Protein AF-A0A6J5FLL7-F1 (afdb_monomer)

Sequence (148 aa):
MLPEESRKIFVQTVSAYAISVEDVHALDDENIRSMFTDAEFDALIARVRADLLPRLGSVREKEQDGYRADEPADEHMEHMFERFKTLKDKFGDDAEAVRIIDREIDLAKDWINDNDRVRPDRASRSLGIAGTIDKPHGTRSIFDDVDV

Solvent-accessible surface area (backbone atoms only — not comparable to full-atom values): 9148 Å² total; per-residue (Å²): 133,72,57,69,70,60,35,51,53,49,52,54,51,53,47,52,33,37,52,69,65,78,38,48,61,60,78,73,36,66,74,58,48,69,68,43,53,71,71,58,45,53,51,44,53,53,43,35,58,69,62,27,59,81,41,47,61,61,53,51,50,56,53,60,72,67,64,56,95,90,55,60,41,61,72,74,43,44,71,57,52,55,46,50,48,50,50,37,68,72,34,62,91,36,67,66,57,38,51,53,52,50,52,49,51,50,56,48,52,54,50,26,67,75,59,53,67,84,69,73,78,74,69,78,77,74,77,70,77,72,74,82,76,77,85,80,89,74,99,71,82,92,84,84,83,80,89,130

Organism: NCBI:txid1200993

Structure (mmCIF, N/CA/C/O backbone):
data_AF-A0A6J5FLL7-F1
#
_entry.id   AF-A0A6J5FLL7-F1
#
loop_
_atom_site.group_PDB
_atom_site.id
_atom_site.type_symbol
_atom_site.label_atom_id
_atom_site.labe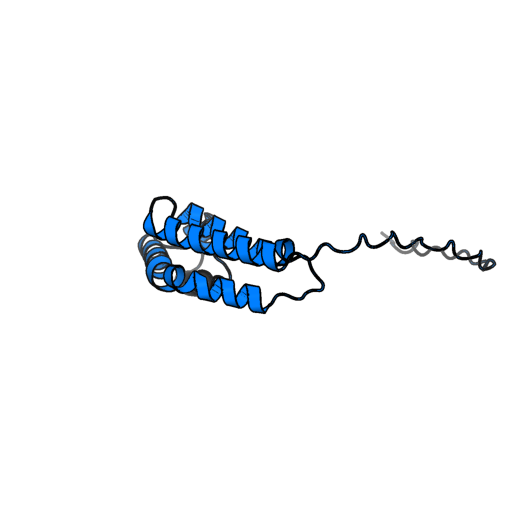l_alt_id
_atom_site.label_comp_id
_atom_site.label_asym_id
_atom_site.label_entity_id
_atom_site.label_seq_id
_atom_site.pdbx_PDB_ins_code
_atom_site.Cartn_x
_atom_site.Cartn_y
_atom_site.Cartn_z
_atom_site.occupancy
_atom_site.B_iso_or_equiv
_atom_site.auth_seq_id
_atom_site.auth_comp_id
_atom_site.auth_asym_id
_atom_site.auth_atom_id
_atom_site.pdbx_PDB_model_num
ATOM 1 N N . MET A 1 1 ? -1.038 7.620 26.371 1.00 65.69 1 MET A N 1
ATOM 2 C CA . MET A 1 1 ? -2.311 7.433 25.642 1.00 65.69 1 MET A CA 1
ATOM 3 C C . MET A 1 1 ? -2.845 8.806 25.283 1.00 65.69 1 MET A C 1
ATOM 5 O O . MET A 1 1 ? -2.909 9.655 26.166 1.00 65.69 1 MET A O 1
ATOM 9 N N . LEU A 1 2 ? -3.122 9.051 24.001 1.00 76.38 2 LEU A N 1
ATOM 10 C CA . LEU A 1 2 ? -3.653 10.334 23.530 1.00 76.38 2 LEU A CA 1
ATOM 11 C C . LEU A 1 2 ? -5.091 10.549 24.041 1.00 76.38 2 LEU A C 1
ATOM 13 O O . LEU A 1 2 ? -5.822 9.566 24.189 1.00 76.38 2 LEU A O 1
ATOM 17 N N . PRO A 1 3 ? -5.525 11.802 24.276 1.00 91.12 3 PRO A N 1
ATOM 18 C CA . PRO A 1 3 ? -6.938 12.119 24.482 1.00 91.12 3 PRO A CA 1
ATOM 19 C C . PRO A 1 3 ? -7.797 11.618 23.314 1.00 91.12 3 PRO A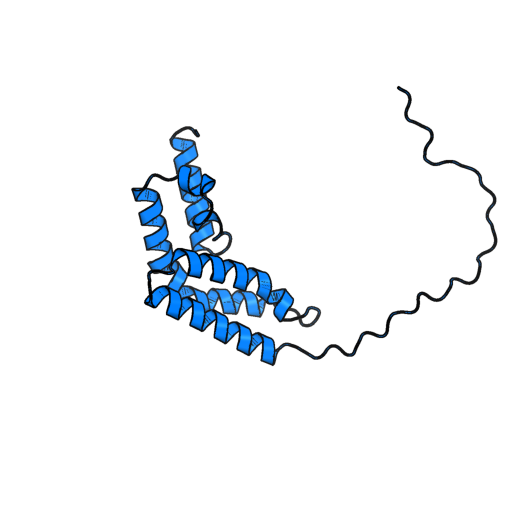 C 1
ATOM 21 O O . PRO A 1 3 ? -7.330 11.585 22.176 1.00 91.12 3 PRO A O 1
ATOM 24 N N . GLU A 1 4 ? -9.053 11.248 23.572 1.00 88.00 4 GLU A N 1
ATOM 25 C CA . GLU A 1 4 ? -9.889 10.558 22.576 1.00 88.00 4 GLU A CA 1
ATOM 26 C C . GLU A 1 4 ? -10.087 11.363 21.282 1.00 88.00 4 GLU A C 1
ATOM 28 O O . GLU A 1 4 ? -10.012 10.798 20.191 1.00 88.00 4 GLU A O 1
ATOM 33 N N . GLU A 1 5 ? -10.276 12.680 21.381 1.00 90.12 5 GLU A N 1
ATOM 34 C CA . GLU A 1 5 ? -10.385 13.551 20.204 1.00 90.12 5 GLU A CA 1
ATOM 35 C C . GLU A 1 5 ? -9.087 13.565 19.388 1.00 90.12 5 GLU A C 1
ATOM 37 O O . GLU A 1 5 ? -9.111 13.385 18.171 1.00 90.12 5 GLU A O 1
ATOM 42 N N . SER A 1 6 ? -7.938 13.688 20.057 1.00 88.69 6 SER A N 1
ATOM 43 C CA . SER A 1 6 ? -6.624 13.660 19.408 1.00 88.69 6 SER A CA 1
ATOM 44 C C . SER A 1 6 ? -6.330 12.300 18.767 1.00 88.69 6 SER A C 1
ATOM 46 O O . SER A 1 6 ? -5.797 12.244 17.661 1.00 88.69 6 SER A O 1
ATOM 48 N N . ARG A 1 7 ? -6.722 11.199 19.422 1.00 92.50 7 ARG A N 1
ATOM 49 C CA . ARG A 1 7 ? -6.589 9.833 18.895 1.00 92.50 7 ARG A CA 1
ATOM 50 C C . ARG A 1 7 ? -7.419 9.640 17.623 1.00 92.50 7 ARG A C 1
ATOM 52 O O . ARG A 1 7 ? -6.914 9.076 16.658 1.00 92.50 7 ARG A O 1
ATOM 59 N N . LYS A 1 8 ? -8.662 10.139 17.590 1.00 89.88 8 LYS A N 1
ATOM 60 C CA . LYS A 1 8 ? -9.534 10.061 16.402 1.00 89.88 8 LYS A CA 1
ATOM 61 C C . LYS A 1 8 ? -8.951 10.821 15.212 1.00 89.88 8 LYS A C 1
ATOM 63 O O . LYS A 1 8 ? -8.930 10.287 14.106 1.00 89.88 8 LYS A O 1
ATOM 68 N N . ILE A 1 9 ? -8.432 12.029 15.443 1.00 89.81 9 ILE A N 1
ATOM 69 C CA . ILE A 1 9 ? -7.771 12.829 14.400 1.00 89.81 9 ILE A CA 1
ATOM 70 C C . ILE A 1 9 ? -6.531 12.100 13.866 1.00 89.81 9 ILE A C 1
ATOM 72 O O . ILE A 1 9 ? -6.336 12.027 12.653 1.00 89.81 9 ILE A O 1
ATOM 76 N N . PHE A 1 10 ? -5.721 11.518 14.754 1.00 89.31 10 PHE A N 1
ATOM 77 C CA . PHE A 1 10 ? -4.564 10.711 14.369 1.00 89.31 10 PHE A CA 1
ATOM 78 C C . PHE A 1 10 ? -4.970 9.519 13.490 1.00 89.31 10 PHE A C 1
ATOM 80 O O . PHE A 1 10 ? -4.479 9.393 12.372 1.00 89.31 10 PHE A O 1
ATOM 87 N N . VAL A 1 11 ? -5.928 8.704 13.945 1.00 88.75 11 VAL A N 1
ATOM 88 C CA . VAL A 1 11 ? -6.449 7.540 13.207 1.00 88.75 11 VAL A CA 1
ATOM 89 C C . VAL A 1 11 ? -6.965 7.936 11.824 1.00 88.75 11 VAL A C 1
ATOM 91 O O . VAL A 1 11 ? -6.652 7.272 10.836 1.00 88.75 11 VAL A O 1
ATOM 94 N N . GLN A 1 12 ? -7.716 9.035 11.726 1.00 89.75 12 GLN A N 1
ATOM 95 C CA . GLN A 1 12 ? -8.230 9.538 10.452 1.00 89.75 12 GLN A CA 1
ATOM 96 C C . GLN A 1 12 ? -7.103 9.950 9.500 1.00 89.75 12 GLN A C 1
ATOM 98 O O . GLN A 1 12 ? -7.154 9.642 8.310 1.00 89.75 12 GLN A O 1
ATOM 103 N N . THR A 1 13 ? -6.091 10.631 10.031 1.00 87.62 13 THR A N 1
ATOM 104 C CA . THR A 1 13 ? -4.949 11.131 9.263 1.00 87.62 13 THR A CA 1
ATOM 105 C C . THR A 1 13 ? -4.117 9.971 8.722 1.00 87.62 13 THR A C 1
ATOM 107 O O . THR A 1 13 ? -3.902 9.877 7.519 1.00 87.62 13 THR A O 1
ATOM 110 N N . VAL A 1 14 ? -3.737 9.035 9.593 1.00 87.25 14 VAL A N 1
ATOM 111 C CA . VAL A 1 14 ? -2.985 7.828 9.222 1.00 87.25 14 VAL A CA 1
ATOM 112 C C . VAL A 1 14 ? -3.752 6.985 8.204 1.00 87.25 14 VAL A C 1
ATOM 114 O O . VAL A 1 14 ? -3.183 6.541 7.211 1.00 87.25 14 VAL A O 1
ATOM 117 N N . SER A 1 15 ? -5.064 6.822 8.395 1.00 85.12 15 SER A N 1
ATO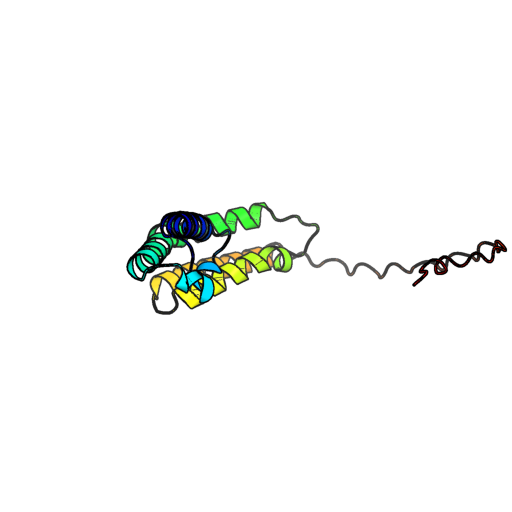M 118 C CA . SER A 1 15 ? -5.906 6.096 7.439 1.00 85.12 15 SER A CA 1
ATOM 119 C C . SER A 1 15 ? -5.885 6.733 6.049 1.00 85.12 15 SER A C 1
ATOM 121 O O . SER A 1 15 ? -5.850 6.021 5.049 1.00 85.12 15 SER A O 1
ATOM 123 N N . ALA A 1 16 ? -5.899 8.068 5.968 1.00 86.50 16 ALA A N 1
ATOM 124 C CA . ALA A 1 16 ? -5.845 8.776 4.693 1.00 86.50 16 ALA A CA 1
ATOM 125 C C . ALA A 1 16 ? -4.505 8.556 3.969 1.00 86.50 16 ALA A C 1
ATOM 127 O O . ALA A 1 16 ? -4.516 8.285 2.769 1.00 86.50 16 ALA A O 1
ATOM 128 N N . TYR A 1 17 ? -3.384 8.601 4.698 1.00 84.25 17 TYR A N 1
ATOM 129 C CA . TYR A 1 17 ? -2.048 8.356 4.139 1.00 84.25 17 TYR A CA 1
ATOM 130 C C . TYR A 1 17 ? -1.832 6.902 3.696 1.00 84.25 17 TYR A C 1
ATOM 132 O O . TYR A 1 17 ? -1.218 6.652 2.657 1.00 84.25 17 TYR A O 1
ATOM 140 N N . ALA A 1 18 ? -2.390 5.938 4.429 1.00 83.25 18 ALA A N 1
ATOM 141 C CA . ALA A 1 18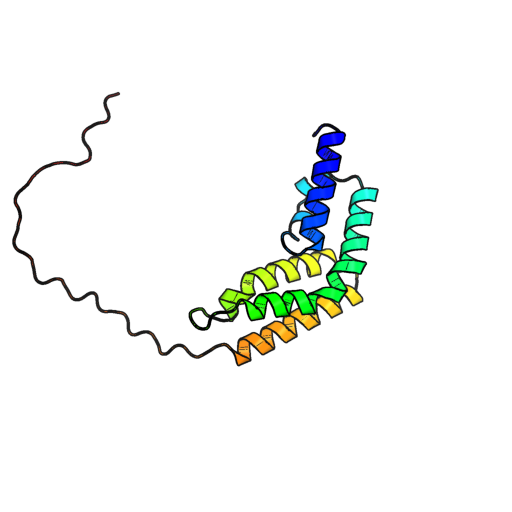 ? -2.347 4.534 4.029 1.00 83.25 18 ALA A CA 1
ATOM 142 C C . ALA A 1 18 ? -3.142 4.286 2.735 1.00 83.25 18 ALA A C 1
ATOM 144 O O . ALA A 1 18 ? -2.696 3.542 1.864 1.00 83.25 18 ALA A O 1
ATOM 145 N N . ILE A 1 19 ? -4.297 4.943 2.566 1.00 82.62 19 ILE A N 1
ATOM 146 C CA . ILE A 1 19 ? -5.129 4.820 1.355 1.00 82.62 19 ILE A CA 1
ATOM 147 C C . ILE A 1 19 ? -4.487 5.526 0.146 1.00 82.62 19 ILE A C 1
ATOM 149 O O . ILE A 1 19 ? -4.691 5.092 -0.989 1.00 82.62 19 ILE A O 1
ATOM 153 N N . SER A 1 20 ? -3.710 6.595 0.353 1.00 76.88 20 SER A N 1
ATOM 154 C CA . SER A 1 20 ? -2.998 7.297 -0.727 1.00 76.88 20 SER A CA 1
ATOM 155 C C . SER A 1 20 ? -1.690 6.623 -1.164 1.00 76.88 20 SER A C 1
ATOM 157 O O . SER A 1 20 ? -1.102 7.063 -2.152 1.00 76.88 20 SER A O 1
ATOM 159 N N . VAL A 1 21 ? -1.260 5.543 -0.494 1.00 72.94 21 VAL A N 1
ATOM 160 C CA . VAL A 1 21 ? 0.046 4.862 -0.688 1.00 72.94 21 VAL A CA 1
ATOM 161 C C . VAL A 1 21 ? 1.249 5.714 -0.304 1.00 72.94 21 VAL A C 1
ATOM 163 O O . VAL A 1 21 ? 2.386 5.382 -0.635 1.00 72.94 21 VAL A O 1
ATOM 166 N N . GLU A 1 22 ? 1.028 6.830 0.379 1.00 71.88 22 GLU A N 1
ATOM 167 C CA . GLU A 1 22 ? 2.129 7.668 0.847 1.00 71.88 22 GLU A CA 1
ATOM 168 C C . GLU A 1 22 ? 2.795 7.041 2.070 1.00 71.88 22 GLU A C 1
ATOM 170 O O . GLU A 1 22 ? 4.018 7.049 2.159 1.00 71.88 22 GLU A O 1
ATOM 175 N N . ASP A 1 23 ? 2.010 6.421 2.956 1.00 75.31 23 ASP A N 1
ATOM 176 C CA . ASP A 1 23 ? 2.534 5.753 4.146 1.00 75.31 23 ASP A CA 1
ATOM 177 C C . ASP A 1 23 ? 1.770 4.456 4.445 1.00 75.31 23 ASP A C 1
ATOM 179 O O . ASP A 1 23 ? 0.796 4.418 5.200 1.00 75.31 23 ASP A O 1
ATOM 183 N N . VAL A 1 24 ? 2.214 3.368 3.815 1.00 81.19 24 VAL A N 1
ATOM 184 C CA . VAL A 1 24 ? 1.703 2.016 4.094 1.00 81.19 24 VAL A CA 1
ATOM 185 C C . VAL A 1 24 ? 2.390 1.366 5.298 1.00 81.19 24 VAL A C 1
ATOM 187 O O . VAL A 1 24 ? 1.901 0.343 5.774 1.00 81.19 24 VAL A O 1
ATOM 190 N N . HIS A 1 25 ? 3.468 1.953 5.834 1.00 75.94 25 HIS A N 1
ATOM 191 C CA . HIS A 1 25 ? 4.155 1.423 7.019 1.00 75.94 25 HIS A CA 1
ATOM 192 C C . HIS A 1 25 ? 3.270 1.484 8.263 1.00 75.94 25 HIS A C 1
ATOM 194 O O . HIS A 1 25 ? 3.348 0.616 9.131 1.00 75.94 25 HIS A O 1
ATOM 200 N N . ALA A 1 26 ? 2.326 2.424 8.295 1.00 76.25 26 ALA A N 1
ATOM 201 C CA . ALA A 1 26 ? 1.264 2.471 9.291 1.00 76.25 26 ALA A CA 1
ATOM 202 C C . ALA A 1 26 ? 0.432 1.178 9.424 1.00 76.25 26 ALA A C 1
ATOM 204 O O . ALA A 1 26 ? -0.222 0.974 10.448 1.00 76.25 26 ALA A O 1
ATOM 205 N N . LEU A 1 27 ? 0.419 0.313 8.403 1.00 80.88 27 LEU A N 1
ATOM 206 C CA . LEU A 1 27 ? -0.319 -0.952 8.430 1.00 80.88 27 LEU A CA 1
ATOM 207 C C . LEU A 1 27 ? 0.426 -2.069 9.177 1.00 80.88 27 LEU A C 1
ATOM 209 O O . LEU A 1 27 ? -0.220 -3.044 9.580 1.00 80.88 27 LEU A O 1
ATOM 213 N N . ASP A 1 28 ? 1.739 -1.926 9.361 1.00 82.56 28 ASP A N 1
ATOM 214 C CA . ASP A 1 28 ? 2.623 -2.937 9.955 1.00 82.56 28 ASP A CA 1
ATOM 215 C C . ASP A 1 28 ? 3.283 -2.477 11.271 1.00 82.56 28 ASP A C 1
ATOM 217 O O . ASP A 1 28 ? 3.756 -3.290 12.058 1.00 82.56 28 ASP A O 1
ATOM 221 N N . ASP A 1 29 ? 3.255 -1.177 11.579 1.00 85.88 29 ASP A N 1
ATOM 222 C CA . ASP A 1 29 ? 3.797 -0.646 12.833 1.00 85.88 29 ASP A CA 1
ATOM 223 C C . ASP A 1 29 ? 2.871 -0.929 14.039 1.00 85.88 29 ASP A C 1
ATOM 225 O O . ASP A 1 29 ? 1.730 -0.454 14.119 1.00 85.88 29 ASP A O 1
ATOM 229 N N . GLU A 1 30 ? 3.379 -1.681 15.023 1.00 85.50 30 GLU A N 1
ATOM 230 C CA . GLU A 1 30 ? 2.648 -2.045 16.246 1.00 85.50 30 GLU A CA 1
ATOM 231 C C . GLU A 1 30 ? 2.266 -0.830 17.111 1.00 85.50 30 GLU A C 1
ATOM 233 O O . GLU A 1 30 ? 1.187 -0.805 17.715 1.00 85.50 30 GLU A O 1
ATOM 238 N N . ASN A 1 31 ? 3.112 0.204 17.162 1.00 86.31 31 ASN A N 1
ATOM 239 C CA . ASN A 1 31 ? 2.828 1.420 17.924 1.00 86.31 31 ASN A CA 1
ATOM 240 C C . ASN A 1 31 ? 1.681 2.191 17.276 1.00 86.31 31 ASN A C 1
ATOM 242 O O . ASN A 1 31 ? 0.768 2.633 17.979 1.00 86.31 31 ASN A O 1
ATOM 246 N N . ILE A 1 32 ? 1.690 2.310 15.948 1.00 85.19 32 ILE A N 1
ATOM 247 C CA . ILE A 1 32 ? 0.598 2.919 15.190 1.00 85.19 32 ILE A CA 1
ATOM 248 C C . ILE A 1 32 ? -0.672 2.095 15.384 1.00 85.19 32 ILE A C 1
ATOM 250 O O . ILE A 1 32 ? -1.689 2.662 15.784 1.00 85.19 32 ILE A O 1
ATOM 254 N N . ARG A 1 33 ? -0.615 0.765 15.231 1.00 87.12 33 ARG A N 1
ATOM 255 C CA . ARG A 1 33 ? -1.754 -0.139 15.461 1.00 87.12 33 ARG A CA 1
ATOM 256 C C . ARG A 1 33 ? -2.366 0.021 16.852 1.00 87.12 33 ARG A C 1
ATOM 258 O O . ARG A 1 33 ? -3.593 -0.020 16.972 1.00 87.12 33 ARG A O 1
ATOM 265 N N . SER A 1 34 ? -1.544 0.225 17.884 1.00 88.44 34 SER A N 1
ATOM 266 C CA . SER A 1 34 ? -2.000 0.387 19.273 1.00 88.44 34 SER A CA 1
ATOM 267 C C . SER A 1 34 ? -2.861 1.640 19.504 1.00 88.44 34 SER A C 1
ATOM 269 O O . SER A 1 34 ? -3.592 1.715 20.492 1.00 88.44 34 SER A O 1
ATOM 271 N N . MET A 1 35 ? -2.812 2.619 18.591 1.00 88.69 35 MET A N 1
ATOM 272 C CA . MET A 1 35 ? -3.656 3.820 18.638 1.00 88.69 35 MET A CA 1
ATOM 273 C C . MET A 1 35 ? -5.070 3.580 18.084 1.00 88.69 35 MET A C 1
ATOM 275 O O . MET A 1 35 ? -5.981 4.377 18.347 1.00 88.69 35 MET A O 1
ATOM 279 N N . PHE A 1 36 ? -5.268 2.499 17.327 1.00 89.12 36 PHE A N 1
ATOM 280 C CA . PHE A 1 36 ? -6.554 2.113 16.754 1.00 89.12 36 PHE A CA 1
ATOM 281 C C . PHE A 1 36 ? -7.302 1.187 17.711 1.00 89.12 36 PHE A C 1
ATOM 283 O O . PHE A 1 36 ? -6.725 0.288 18.322 1.00 89.12 36 PHE A O 1
ATOM 290 N N . THR A 1 37 ? -8.618 1.352 17.778 1.00 91.38 37 THR A N 1
ATOM 291 C CA . THR A 1 37 ? -9.489 0.255 18.212 1.00 91.38 37 THR A CA 1
ATOM 292 C C . THR A 1 37 ? -9.516 -0.832 17.139 1.00 91.38 37 THR A C 1
ATOM 294 O O . THR A 1 37 ? -9.266 -0.556 15.965 1.00 91.38 37 THR A O 1
ATOM 297 N N . ASP A 1 38 ? -9.857 -2.063 17.517 1.00 90.94 38 ASP A N 1
ATOM 298 C CA . ASP A 1 38 ? -9.928 -3.178 16.563 1.00 90.94 38 ASP A CA 1
ATOM 299 C C . ASP A 1 38 ? -10.883 -2.878 15.402 1.00 90.94 38 ASP A C 1
ATOM 301 O O . ASP A 1 38 ? -10.512 -3.023 14.243 1.00 90.94 38 ASP A O 1
ATOM 305 N N . ALA A 1 39 ? -12.058 -2.315 15.699 1.00 91.56 39 ALA A N 1
ATOM 306 C CA . ALA A 1 39 ? -13.037 -1.938 14.683 1.00 91.56 39 ALA A CA 1
ATOM 307 C C . ALA A 1 39 ? -12.539 -0.836 13.727 1.00 91.56 39 ALA A C 1
ATOM 309 O O . ALA A 1 39 ? -12.840 -0.870 12.535 1.00 91.56 39 ALA A O 1
ATOM 310 N N . GLU A 1 40 ? -11.786 0.152 14.225 1.00 91.62 40 GLU A N 1
ATOM 311 C CA . GLU A 1 40 ? -11.200 1.198 13.373 1.00 91.62 40 GLU A CA 1
ATOM 312 C C . GLU A 1 40 ? -10.100 0.629 12.474 1.00 91.62 40 GLU A C 1
ATOM 314 O O . GLU A 1 40 ? -9.996 1.021 11.312 1.00 91.62 40 GLU A O 1
ATOM 319 N N . PHE A 1 41 ? -9.295 -0.296 12.998 1.00 90.94 41 PHE A N 1
ATOM 320 C CA . PHE A 1 41 ? -8.245 -0.933 12.218 1.00 90.94 41 PHE A CA 1
ATOM 321 C C . PHE A 1 41 ? -8.823 -1.857 11.142 1.00 90.94 41 PHE A C 1
ATOM 323 O O . PHE A 1 41 ? -8.425 -1.766 9.983 1.00 90.94 41 PHE A O 1
ATOM 330 N N . ASP A 1 42 ? -9.825 -2.669 11.474 1.00 90.75 42 ASP A N 1
ATOM 331 C CA . ASP A 1 42 ? -10.516 -3.522 10.503 1.00 90.75 42 ASP A CA 1
ATOM 332 C C . ASP A 1 42 ? -11.174 -2.690 9.391 1.00 90.75 42 ASP A C 1
ATOM 334 O O . ASP A 1 42 ? -11.115 -3.050 8.212 1.00 90.75 42 ASP A O 1
ATOM 338 N N . ALA A 1 43 ? -11.744 -1.530 9.738 1.00 91.38 43 ALA A N 1
ATOM 339 C CA . ALA A 1 43 ? -12.291 -0.593 8.761 1.00 91.38 43 ALA A CA 1
ATOM 340 C C . ALA A 1 43 ? -11.209 0.003 7.843 1.00 91.38 43 ALA A C 1
ATOM 342 O O . ALA A 1 43 ? -11.458 0.187 6.647 1.00 91.38 43 ALA A O 1
ATOM 343 N N . LEU A 1 44 ? -10.012 0.286 8.370 1.00 90.50 44 LEU A N 1
ATOM 344 C CA . LEU A 1 44 ? -8.866 0.708 7.563 1.00 90.50 44 LEU A CA 1
ATOM 345 C C . LEU A 1 44 ? -8.447 -0.398 6.587 1.00 90.50 44 LEU A C 1
ATOM 347 O O . LEU A 1 44 ? -8.332 -0.130 5.393 1.00 90.50 44 LEU A O 1
ATOM 351 N N . ILE A 1 45 ? -8.298 -1.641 7.050 1.00 90.50 45 ILE A N 1
ATOM 352 C CA . ILE A 1 45 ? -7.935 -2.779 6.189 1.00 90.50 45 ILE A CA 1
ATOM 353 C C . ILE A 1 45 ? -8.976 -3.006 5.090 1.00 90.50 45 ILE A C 1
ATOM 355 O O . ILE A 1 45 ? -8.616 -3.192 3.926 1.00 90.50 45 ILE A O 1
ATOM 359 N N . ALA A 1 46 ? -10.267 -2.923 5.420 1.00 91.19 46 ALA A N 1
ATOM 360 C CA . ALA A 1 46 ? -11.340 -3.036 4.437 1.00 91.19 46 ALA A CA 1
ATOM 361 C C . ALA A 1 46 ? -11.268 -1.936 3.364 1.00 91.19 46 ALA A C 1
ATOM 363 O O . ALA A 1 46 ? -11.452 -2.223 2.180 1.00 91.19 46 ALA A O 1
ATOM 364 N N . ARG A 1 47 ? -10.955 -0.693 3.753 1.00 91.19 47 ARG A N 1
ATOM 365 C CA . ARG A 1 47 ? -10.749 0.416 2.809 1.00 91.19 47 ARG A CA 1
ATOM 366 C C . ARG A 1 47 ? -9.512 0.230 1.952 1.00 91.19 47 ARG A C 1
ATOM 368 O O . ARG A 1 47 ? -9.587 0.427 0.750 1.00 91.19 47 ARG A O 1
ATOM 375 N N . VAL A 1 48 ? -8.394 -0.200 2.529 1.00 89.88 48 VAL A N 1
ATOM 376 C CA . VAL A 1 48 ? -7.186 -0.505 1.752 1.00 89.88 48 VAL A CA 1
ATOM 377 C C . VAL A 1 48 ? -7.487 -1.590 0.711 1.00 89.88 48 VAL A C 1
ATO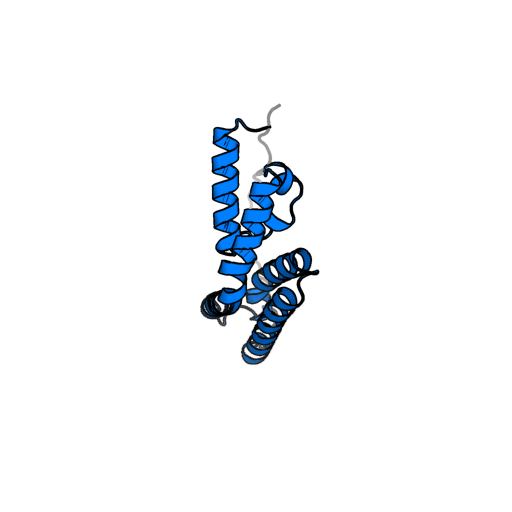M 379 O O . VAL A 1 48 ? -7.134 -1.444 -0.458 1.00 89.88 48 VAL A O 1
ATOM 382 N N . ARG A 1 49 ? -8.238 -2.632 1.081 1.00 90.25 49 ARG A N 1
ATOM 383 C CA . ARG A 1 49 ? -8.661 -3.670 0.133 1.00 90.25 49 ARG A CA 1
ATOM 384 C C . ARG A 1 49 ? -9.558 -3.129 -0.985 1.00 90.25 49 ARG A C 1
ATOM 386 O O . ARG A 1 49 ? -9.358 -3.488 -2.140 1.00 90.25 49 ARG A O 1
ATOM 393 N N . ALA A 1 50 ? -10.560 -2.318 -0.653 1.00 90.69 50 ALA A N 1
ATOM 394 C CA . ALA A 1 50 ? -11.566 -1.861 -1.613 1.00 90.69 50 ALA A CA 1
ATOM 395 C C . ALA A 1 50 ? -11.089 -0.695 -2.491 1.00 90.69 50 ALA A C 1
ATOM 397 O O . ALA A 1 50 ? -11.396 -0.654 -3.681 1.00 90.69 50 ALA A O 1
ATOM 398 N N . ASP A 1 51 ? -10.339 0.236 -1.907 1.00 89.81 51 ASP A N 1
ATOM 399 C CA . ASP A 1 51 ? -9.978 1.497 -2.543 1.00 89.81 51 ASP A CA 1
ATOM 400 C C . ASP A 1 51 ? -8.547 1.461 -3.073 1.00 89.81 51 ASP A C 1
ATOM 402 O O . ASP A 1 51 ? -8.301 1.946 -4.175 1.00 89.81 51 ASP A O 1
ATOM 406 N N . LEU A 1 52 ? -7.598 0.894 -2.318 1.00 89.81 52 LEU A N 1
ATOM 407 C CA . LEU A 1 52 ? -6.191 0.930 -2.702 1.00 89.81 52 LEU A CA 1
ATOM 408 C C . LEU A 1 52 ? -5.810 -0.202 -3.663 1.00 89.81 52 LEU A C 1
ATOM 410 O O . LEU A 1 52 ? -5.283 0.080 -4.739 1.00 89.81 52 LEU A O 1
ATOM 414 N N . LEU A 1 53 ? -6.070 -1.467 -3.315 1.00 91.62 53 LEU A N 1
ATOM 415 C CA . LEU A 1 53 ? -5.599 -2.603 -4.127 1.00 91.62 53 LEU A CA 1
ATOM 416 C C . LEU A 1 53 ? -5.987 -2.497 -5.615 1.00 91.62 53 LEU A C 1
ATOM 418 O O . LEU A 1 53 ? -5.106 -2.661 -6.460 1.00 91.62 53 LEU A O 1
ATOM 422 N N . PRO A 1 54 ? -7.232 -2.127 -5.987 1.00 92.12 54 PRO A N 1
ATOM 423 C CA . PRO A 1 54 ? -7.605 -1.985 -7.396 1.00 92.12 54 PRO A CA 1
ATOM 424 C C . PRO A 1 54 ? -6.893 -0.832 -8.121 1.00 92.12 54 PRO A C 1
ATOM 426 O O . PRO A 1 54 ? -6.876 -0.794 -9.349 1.00 92.12 54 PRO A O 1
ATOM 429 N N . ARG A 1 55 ? -6.324 0.124 -7.378 1.00 92.00 55 ARG A N 1
ATOM 430 C CA . ARG A 1 55 ? -5.653 1.325 -7.897 1.00 92.00 55 ARG A CA 1
ATOM 431 C C . ARG A 1 55 ? -4.130 1.202 -7.936 1.00 92.00 55 ARG A C 1
ATOM 433 O O . ARG A 1 55 ? -3.483 2.140 -8.400 1.00 92.00 55 ARG A O 1
ATOM 440 N N . LEU A 1 56 ? -3.550 0.077 -7.505 1.00 92.81 56 LEU A N 1
ATOM 441 C CA . LEU A 1 56 ? -2.091 -0.106 -7.482 1.00 92.81 56 LEU A CA 1
ATOM 442 C C . LEU A 1 56 ? -1.440 0.067 -8.861 1.00 92.81 56 LEU A C 1
ATOM 444 O O . LEU A 1 56 ? -0.341 0.609 -8.941 1.00 92.81 56 LEU A O 1
ATOM 448 N N . GLY A 1 57 ? -2.138 -0.279 -9.947 1.00 92.69 57 GLY A N 1
ATOM 449 C CA . GLY A 1 57 ? -1.640 -0.026 -11.303 1.00 92.69 57 GLY A CA 1
ATOM 450 C C 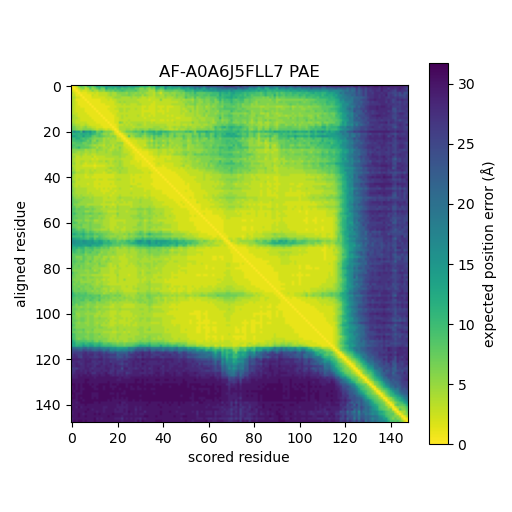. GLY A 1 57 ? -1.437 1.459 -11.608 1.00 92.69 57 GLY A C 1
ATOM 451 O O . GLY A 1 57 ? -0.388 1.840 -12.119 1.00 92.69 57 GLY A O 1
ATOM 452 N N . SER A 1 58 ? -2.380 2.317 -11.207 1.00 92.62 58 SER A N 1
ATOM 453 C CA . SER A 1 58 ? -2.236 3.772 -11.359 1.00 92.62 58 SER A CA 1
ATOM 454 C C . SER A 1 58 ? -1.143 4.349 -10.459 1.00 92.62 58 SER A C 1
ATOM 456 O O . SER A 1 58 ? -0.526 5.352 -10.803 1.00 92.62 58 SER A O 1
ATOM 458 N N . VAL A 1 59 ? -0.908 3.739 -9.294 1.00 91.38 59 VAL A N 1
ATOM 459 C CA . VAL A 1 59 ? 0.179 4.138 -8.387 1.00 91.38 59 VAL A CA 1
ATOM 460 C C . VAL A 1 59 ? 1.530 3.832 -9.024 1.00 91.38 59 VAL A C 1
ATOM 462 O O . VAL A 1 59 ? 2.386 4.710 -9.056 1.00 91.38 59 VAL A O 1
ATOM 465 N N . ARG A 1 60 ? 1.690 2.630 -9.593 1.00 94.56 60 ARG A N 1
ATOM 466 C CA . ARG A 1 60 ? 2.885 2.262 -10.356 1.00 94.56 60 ARG A CA 1
ATOM 467 C C . ARG A 1 60 ? 3.109 3.216 -11.527 1.00 94.56 60 ARG A C 1
ATOM 469 O O . ARG A 1 60 ? 4.208 3.731 -11.670 1.00 94.56 60 ARG A O 1
ATOM 476 N N . GLU A 1 61 ? 2.086 3.464 -12.342 1.00 94.06 61 GLU A N 1
ATOM 477 C CA . GLU A 1 61 ? 2.184 4.373 -13.496 1.00 94.06 61 GLU A CA 1
ATOM 478 C C . GLU A 1 61 ? 2.634 5.775 -13.079 1.00 94.06 61 GLU A C 1
ATOM 480 O O . GLU A 1 61 ? 3.555 6.325 -13.670 1.00 94.06 61 GLU A O 1
ATOM 485 N N . LYS A 1 62 ? 2.060 6.322 -12.003 1.00 92.81 62 LYS A N 1
ATOM 486 C CA . LYS A 1 62 ? 2.463 7.630 -11.474 1.00 92.81 62 LYS A CA 1
ATOM 487 C C . LYS A 1 62 ? 3.927 7.656 -11.025 1.00 92.81 62 LYS A C 1
ATOM 489 O O . LYS A 1 62 ? 4.592 8.675 -11.194 1.00 92.81 62 LYS A O 1
ATOM 494 N N . GLU A 1 63 ? 4.414 6.570 -10.431 1.00 92.75 63 GLU A N 1
ATOM 495 C CA . GLU A 1 63 ? 5.822 6.450 -10.049 1.00 92.75 63 GLU A CA 1
ATOM 496 C C . GLU A 1 63 ? 6.721 6.405 -11.289 1.00 92.75 63 GLU A C 1
ATOM 498 O O . GLU A 1 63 ? 7.691 7.154 -11.379 1.00 92.75 63 GLU A O 1
ATOM 503 N N . GLN A 1 64 ? 6.346 5.606 -12.291 1.00 93.62 64 GLN A N 1
ATOM 504 C CA . GLN A 1 64 ? 7.048 5.503 -13.573 1.00 93.62 64 GLN A CA 1
ATOM 505 C C . GLN A 1 64 ? 7.095 6.846 -14.314 1.00 93.62 64 GLN A C 1
ATOM 507 O O . GLN A 1 64 ? 8.135 7.209 -14.857 1.00 93.62 64 GLN A O 1
ATOM 512 N N . ASP A 1 65 ? 6.010 7.621 -14.291 1.00 92.69 65 ASP A N 1
ATOM 513 C CA . ASP A 1 65 ? 5.940 8.960 -14.891 1.00 92.69 65 ASP A CA 1
ATOM 514 C C . ASP A 1 65 ? 6.902 9.962 -14.227 1.00 92.69 65 ASP A C 1
ATOM 516 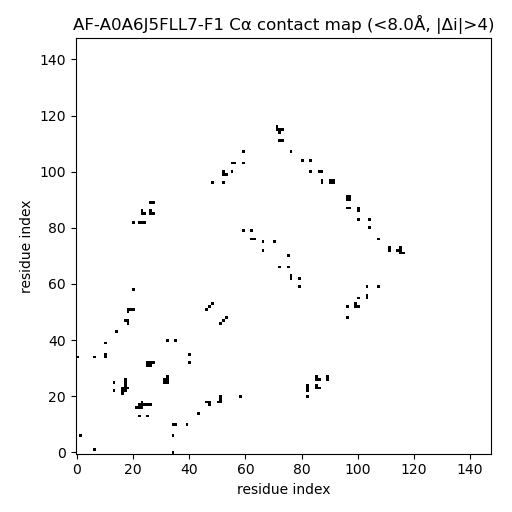O O . ASP A 1 65 ? 7.299 10.957 -14.840 1.00 92.69 65 ASP A O 1
ATOM 520 N N . GLY A 1 66 ? 7.276 9.715 -12.968 1.00 90.25 66 GLY A N 1
ATOM 521 C CA . GLY A 1 66 ? 8.255 10.509 -12.229 1.00 90.25 66 GLY A CA 1
ATOM 522 C C . GLY A 1 66 ? 9.707 10.236 -12.624 1.00 90.25 66 GLY A C 1
ATOM 523 O O . GLY A 1 66 ? 10.573 11.048 -12.290 1.00 90.25 66 GLY A O 1
ATOM 524 N N . TYR A 1 67 ? 9.970 9.136 -13.336 1.00 92.62 67 TYR A N 1
ATOM 525 C CA . TYR A 1 67 ? 11.318 8.689 -13.664 1.00 92.62 67 TYR A CA 1
ATOM 526 C C . TYR A 1 67 ? 12.068 9.686 -14.543 1.00 92.62 67 TYR A C 1
ATOM 528 O O . TYR A 1 67 ? 11.569 10.180 -15.563 1.00 92.62 67 TYR A O 1
ATOM 536 N N . ARG A 1 68 ? 13.331 9.927 -14.189 1.00 87.25 68 ARG A N 1
ATOM 537 C CA . ARG A 1 68 ? 14.261 10.704 -15.002 1.00 87.25 68 ARG A CA 1
ATOM 538 C C . ARG A 1 68 ? 15.422 9.826 -15.445 1.00 87.25 68 ARG A C 1
ATOM 540 O O . ARG A 1 68 ? 16.051 9.132 -14.661 1.00 87.25 68 ARG A O 1
ATOM 547 N N . ALA A 1 69 ? 15.775 9.912 -16.726 1.00 83.62 69 ALA A N 1
ATOM 548 C CA . ALA A 1 69 ? 16.843 9.096 -17.314 1.00 83.62 69 ALA A CA 1
ATOM 549 C C . ALA A 1 69 ? 18.269 9.421 -16.795 1.00 83.62 69 ALA A C 1
ATOM 551 O O . ALA A 1 69 ? 19.256 8.936 -17.356 1.00 83.62 69 ALA A O 1
ATOM 552 N N . ASP A 1 70 ? 18.404 10.285 -15.786 1.00 85.75 70 ASP A N 1
ATOM 553 C CA . ASP A 1 70 ? 19.646 10.627 -15.094 1.00 85.75 70 ASP A CA 1
ATOM 554 C C . ASP A 1 70 ? 19.867 9.840 -13.791 1.00 85.75 70 ASP A C 1
ATOM 556 O O . ASP A 1 70 ? 20.953 9.961 -13.209 1.00 85.75 70 ASP A O 1
ATOM 560 N N . GLU A 1 71 ? 18.959 8.929 -13.426 1.00 86.06 71 GLU A N 1
ATOM 561 C CA . GLU A 1 71 ? 19.117 7.902 -12.381 1.00 86.06 71 GLU A CA 1
ATOM 562 C C . GLU A 1 71 ? 18.817 6.478 -12.912 1.00 86.06 71 GLU A C 1
ATOM 564 O O . GLU A 1 71 ? 18.231 6.332 -13.993 1.00 86.06 71 GLU A O 1
ATOM 569 N N . PRO A 1 72 ? 19.328 5.417 -12.264 1.00 90.06 72 PRO A N 1
ATOM 570 C CA . PRO A 1 72 ? 18.951 4.035 -12.569 1.00 90.06 72 PRO A CA 1
ATOM 571 C C . PRO A 1 72 ? 17.459 3.779 -12.306 1.00 90.06 72 PRO A C 1
ATOM 573 O O . PRO A 1 72 ? 16.888 4.292 -11.346 1.00 90.06 72 PRO A O 1
ATOM 576 N N . ALA A 1 73 ? 16.808 3.017 -13.188 1.00 91.44 73 ALA A N 1
ATOM 577 C CA . ALA A 1 73 ? 15.368 2.766 -13.094 1.00 91.44 73 ALA A CA 1
ATOM 578 C C . ALA A 1 73 ? 15.000 1.870 -11.898 1.00 91.44 73 ALA A C 1
ATOM 580 O O . ALA A 1 73 ? 13.901 1.982 -11.361 1.00 91.44 73 ALA A O 1
ATOM 581 N N . ASP A 1 74 ? 15.909 0.990 -11.481 1.00 92.38 74 ASP A N 1
ATOM 582 C CA . ASP A 1 74 ? 15.769 0.142 -10.300 1.00 92.38 74 ASP A CA 1
ATOM 583 C C . ASP A 1 74 ? 15.839 0.949 -8.997 1.00 92.38 74 ASP A C 1
ATOM 585 O O . ASP A 1 74 ? 14.948 0.801 -8.162 1.00 92.38 74 ASP A O 1
ATOM 589 N N . GLU A 1 75 ? 16.821 1.849 -8.868 1.00 91.62 75 GLU A N 1
ATOM 590 C CA . GLU A 1 75 ? 16.936 2.786 -7.739 1.00 91.62 75 GLU A CA 1
ATOM 591 C C . GLU A 1 75 ? 15.680 3.668 -7.629 1.00 91.62 75 GLU A C 1
ATOM 593 O O . GLU A 1 75 ? 15.110 3.804 -6.548 1.00 91.62 75 GLU A O 1
ATOM 598 N N . HIS A 1 76 ? 15.180 4.197 -8.755 1.00 93.00 76 HIS A N 1
ATOM 599 C CA . HIS A 1 76 ? 13.949 5.002 -8.785 1.00 93.00 76 HIS A CA 1
ATOM 600 C C . HIS A 1 76 ? 12.701 4.232 -8.334 1.00 93.00 76 HIS A C 1
ATOM 602 O O . HIS A 1 76 ? 11.757 4.832 -7.842 1.00 93.00 76 HIS A O 1
ATOM 608 N N . MET A 1 77 ? 12.645 2.913 -8.508 1.00 93.62 77 MET A N 1
ATOM 609 C CA . MET A 1 77 ? 11.449 2.123 -8.180 1.00 93.62 77 MET A CA 1
ATOM 610 C C . MET A 1 77 ? 11.523 1.449 -6.801 1.00 93.62 77 MET A C 1
ATOM 612 O O . MET A 1 77 ? 10.538 0.841 -6.365 1.00 93.62 77 MET A O 1
ATOM 616 N N . GLU A 1 78 ? 12.654 1.549 -6.097 1.00 93.06 78 GLU A N 1
ATOM 617 C CA . GLU A 1 78 ? 12.920 0.837 -4.842 1.00 93.06 78 GLU A CA 1
ATOM 618 C C . GLU A 1 78 ? 11.864 1.128 -3.765 1.00 93.06 78 GLU A C 1
ATOM 620 O O . GLU A 1 78 ? 11.238 0.204 -3.235 1.00 93.06 78 GLU A O 1
ATOM 625 N N . HIS A 1 79 ? 11.556 2.403 -3.513 1.00 90.94 79 HIS A N 1
ATOM 626 C CA . HIS A 1 79 ? 10.564 2.800 -2.504 1.00 90.94 79 HIS A CA 1
ATOM 627 C C . HIS A 1 79 ? 9.146 2.334 -2.850 1.00 90.94 79 HIS A C 1
ATOM 629 O O . HIS A 1 79 ? 8.306 2.138 -1.971 1.00 90.94 79 HIS A O 1
ATOM 635 N N . MET A 1 80 ? 8.820 2.151 -4.131 1.00 92.88 80 MET A N 1
ATOM 636 C CA . MET A 1 80 ? 7.545 1.545 -4.519 1.00 92.88 80 MET A CA 1
ATOM 637 C C . MET A 1 80 ? 7.515 0.056 -4.158 1.00 92.88 80 MET A C 1
ATOM 639 O O . MET A 1 80 ? 6.513 -0.417 -3.614 1.00 92.88 80 MET A O 1
ATOM 643 N N . PHE A 1 81 ? 8.605 -0.676 -4.401 1.00 94.00 81 PHE A N 1
ATOM 644 C CA . PHE A 1 81 ? 8.692 -2.088 -4.033 1.00 94.00 81 PHE A CA 1
ATOM 645 C C . PHE A 1 81 ? 8.636 -2.309 -2.523 1.00 94.00 81 PHE A C 1
ATOM 647 O O . PHE A 1 81 ? 7.962 -3.240 -2.085 1.00 94.00 81 PHE A O 1
ATOM 654 N N . GLU A 1 82 ? 9.265 -1.451 -1.718 1.00 92.00 82 GLU A N 1
ATOM 655 C CA . GLU A 1 82 ? 9.167 -1.517 -0.254 1.00 92.00 82 GLU A CA 1
ATOM 656 C C . GLU A 1 82 ? 7.718 -1.371 0.230 1.00 92.00 82 GLU A C 1
ATOM 658 O O . GLU A 1 82 ? 7.231 -2.164 1.048 1.00 92.00 82 GLU A O 1
ATOM 663 N N . ARG A 1 83 ? 6.983 -0.410 -0.344 1.00 91.06 83 ARG A N 1
ATOM 664 C CA . ARG A 1 83 ? 5.560 -0.208 -0.048 1.00 91.06 83 ARG A CA 1
ATOM 665 C C . ARG A 1 83 ? 4.723 -1.420 -0.465 1.00 91.06 83 ARG A C 1
ATOM 667 O O . ARG A 1 83 ? 3.878 -1.885 0.299 1.00 91.06 83 ARG A O 1
ATOM 674 N N . PHE A 1 84 ? 4.968 -1.978 -1.649 1.00 93.62 84 PHE A N 1
ATOM 675 C CA . PHE A 1 84 ? 4.231 -3.151 -2.137 1.00 93.62 84 PHE A CA 1
ATOM 676 C C . PHE A 1 84 ? 4.551 -4.410 -1.330 1.00 93.62 84 PHE A C 1
ATOM 678 O O . PHE A 1 84 ? 3.652 -5.206 -1.066 1.00 93.62 84 PHE 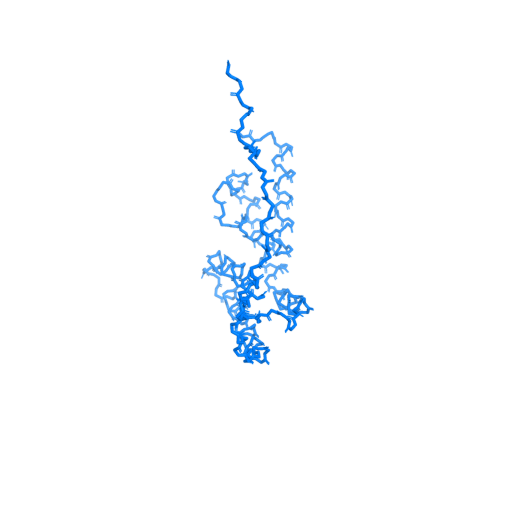A O 1
ATOM 685 N N . LYS A 1 85 ? 5.794 -4.567 -0.872 1.00 92.56 85 LYS A N 1
ATOM 686 C CA . LYS A 1 85 ? 6.187 -5.643 0.038 1.00 92.56 85 LYS A CA 1
ATOM 687 C C . LYS A 1 85 ? 5.447 -5.538 1.370 1.00 92.56 85 LYS A C 1
ATOM 689 O O . LYS A 1 85 ? 4.852 -6.519 1.793 1.00 92.56 85 LYS A O 1
ATOM 694 N N . THR A 1 86 ? 5.387 -4.342 1.956 1.00 91.12 86 THR A N 1
ATOM 695 C CA . THR A 1 86 ? 4.621 -4.090 3.190 1.00 91.12 86 THR A CA 1
ATOM 696 C C . THR A 1 86 ? 3.144 -4.462 3.019 1.00 91.12 86 THR A C 1
ATOM 698 O O . THR A 1 86 ? 2.554 -5.128 3.867 1.00 91.12 86 THR A O 1
ATOM 701 N N . LEU A 1 87 ? 2.536 -4.092 1.886 1.00 91.31 87 LEU A N 1
ATOM 702 C CA . LEU A 1 87 ? 1.162 -4.493 1.568 1.00 91.31 87 LEU A CA 1
ATOM 703 C C . LEU A 1 87 ? 1.028 -6.012 1.415 1.00 91.31 87 LEU A C 1
ATOM 705 O O . LEU A 1 87 ? 0.062 -6.592 1.903 1.00 91.31 87 LEU A O 1
ATOM 709 N N . LYS A 1 88 ? 1.986 -6.669 0.760 1.00 92.31 88 LYS A N 1
ATOM 710 C CA . LYS A 1 88 ? 1.969 -8.121 0.571 1.00 92.31 88 LYS A CA 1
ATOM 711 C C . LYS A 1 88 ? 2.072 -8.862 1.900 1.00 92.31 88 LYS A C 1
ATOM 713 O O . LYS A 1 88 ? 1.305 -9.794 2.117 1.00 92.31 88 LYS A O 1
ATOM 718 N N . ASP A 1 89 ? 2.959 -8.420 2.785 1.00 91.38 89 ASP A N 1
ATOM 719 C CA . ASP A 1 89 ? 3.116 -8.984 4.127 1.00 91.38 89 ASP A CA 1
ATOM 720 C C . ASP A 1 89 ? 1.818 -8.796 4.932 1.00 91.38 89 ASP A C 1
ATOM 722 O O . ASP A 1 89 ? 1.335 -9.731 5.572 1.00 91.38 89 ASP A O 1
ATOM 726 N N . LYS A 1 90 ? 1.165 -7.630 4.801 1.00 89.12 90 LYS A N 1
ATOM 727 C CA . LYS A 1 90 ? -0.108 -7.350 5.477 1.00 89.12 90 LYS A CA 1
ATOM 728 C C . LYS A 1 90 ? -1.286 -8.181 4.966 1.00 89.12 90 LYS A C 1
ATOM 730 O O . LYS A 1 90 ? -2.151 -8.568 5.750 1.00 89.12 90 LYS A O 1
ATOM 735 N N . PHE A 1 91 ? -1.353 -8.407 3.659 1.00 90.88 91 PHE A N 1
ATOM 736 C CA . PHE A 1 91 ? -2.441 -9.120 2.991 1.00 90.88 91 PHE A CA 1
ATOM 737 C C . PHE A 1 91 ? -2.063 -10.560 2.620 1.00 90.88 91 PHE A C 1
ATOM 739 O O . PHE A 1 91 ? -2.709 -11.148 1.758 1.00 90.88 91 PHE A O 1
ATOM 746 N N . GLY A 1 92 ? -1.056 -11.151 3.271 1.00 90.00 92 GLY A N 1
ATOM 747 C CA . GLY A 1 92 ? -0.528 -12.475 2.919 1.00 90.00 92 GLY A CA 1
ATOM 748 C C . GLY A 1 92 ? -1.571 -13.602 2.917 1.00 90.00 92 GLY A C 1
ATOM 749 O O . GLY A 1 92 ? -1.473 -14.525 2.111 1.00 90.00 92 GLY A O 1
ATOM 750 N N . ASP A 1 93 ? -2.605 -13.494 3.756 1.00 90.56 93 ASP A N 1
ATOM 751 C CA . ASP A 1 93 ? -3.712 -14.460 3.832 1.00 90.56 93 ASP A CA 1
ATOM 752 C C . ASP A 1 93 ? -4.800 -14.244 2.759 1.00 90.56 93 ASP A C 1
ATOM 754 O O . ASP A 1 93 ? -5.707 -15.063 2.594 1.00 90.56 93 ASP A O 1
ATOM 758 N N . ASP A 1 94 ? -4.737 -13.136 2.020 1.00 91.81 94 ASP A N 1
ATOM 759 C CA . ASP A 1 94 ? -5.667 -12.783 0.954 1.00 91.81 94 ASP A CA 1
ATOM 760 C C . ASP A 1 94 ? -5.033 -13.056 -0.413 1.00 91.81 94 ASP A C 1
ATOM 762 O O . ASP A 1 94 ? -4.320 -12.230 -0.986 1.00 91.81 94 ASP A O 1
ATOM 766 N N . ALA A 1 95 ? -5.328 -14.238 -0.956 1.00 93.75 95 ALA A N 1
ATOM 767 C CA . ALA A 1 95 ? -4.775 -14.691 -2.229 1.00 93.75 95 ALA A CA 1
ATOM 768 C C . ALA A 1 95 ? -5.063 -13.732 -3.399 1.00 93.75 95 ALA A C 1
ATOM 770 O O . ALA A 1 95 ? -4.245 -13.626 -4.313 1.00 93.75 95 ALA A O 1
ATOM 771 N N . GLU A 1 96 ? -6.201 -13.031 -3.386 1.00 93.38 96 GLU A N 1
ATOM 772 C CA . GLU A 1 96 ? -6.531 -12.077 -4.445 1.00 93.38 96 GLU A CA 1
ATOM 773 C C . GLU A 1 96 ? -5.703 -10.800 -4.308 1.00 93.38 96 GLU A C 1
ATOM 775 O O . GLU A 1 96 ? -5.146 -10.321 -5.296 1.00 93.38 96 GLU A O 1
ATOM 780 N N . ALA A 1 97 ? -5.555 -10.287 -3.086 1.00 93.31 97 ALA A N 1
ATOM 781 C CA . ALA A 1 97 ? -4.690 -9.144 -2.819 1.00 93.31 97 ALA A CA 1
ATOM 782 C C . ALA A 1 97 ? -3.234 -9.432 -3.205 1.00 93.31 97 ALA A C 1
ATOM 784 O O . ALA A 1 97 ? -2.623 -8.641 -3.923 1.00 93.31 97 ALA A O 1
ATOM 785 N N . VAL A 1 98 ? -2.703 -10.590 -2.799 1.00 95.31 98 VAL A N 1
ATOM 786 C CA . VAL A 1 98 ? -1.345 -11.025 -3.155 1.00 95.31 98 VAL A CA 1
ATOM 787 C C . VAL A 1 98 ? -1.175 -11.099 -4.670 1.00 95.31 98 VAL A C 1
ATOM 789 O O . VAL A 1 98 ? -0.191 -10.591 -5.199 1.00 95.31 98 VAL A O 1
ATOM 792 N N . ARG A 1 99 ? -2.153 -11.665 -5.386 1.00 96.19 99 ARG A N 1
ATOM 793 C CA . ARG A 1 99 ? -2.122 -11.771 -6.851 1.00 96.19 99 ARG A CA 1
ATOM 794 C C . ARG A 1 99 ? -2.100 -10.406 -7.536 1.00 96.19 99 ARG A C 1
ATOM 796 O O . ARG A 1 99 ? -1.384 -10.239 -8.522 1.00 96.19 99 ARG A O 1
ATOM 803 N N . ILE A 1 100 ? -2.884 -9.447 -7.042 1.00 95.44 100 ILE A N 1
ATOM 804 C CA . ILE A 1 100 ? -2.888 -8.074 -7.560 1.00 95.44 100 ILE A CA 1
ATOM 805 C C . ILE A 1 100 ? -1.520 -7.431 -7.320 1.00 95.44 100 ILE A C 1
ATOM 807 O O . ILE A 1 100 ? -0.928 -6.909 -8.258 1.00 95.44 100 ILE A O 1
ATOM 811 N N . ILE A 1 101 ? -0.995 -7.511 -6.096 1.00 95.38 101 ILE A N 1
ATOM 812 C CA . ILE A 1 101 ? 0.293 -6.905 -5.738 1.00 95.38 101 ILE A CA 1
ATOM 813 C C . ILE A 1 101 ? 1.431 -7.505 -6.576 1.00 95.38 101 ILE A C 1
ATOM 815 O O . ILE A 1 101 ? 2.199 -6.756 -7.175 1.00 95.38 101 ILE A O 1
ATOM 819 N N . ASP A 1 102 ? 1.507 -8.834 -6.682 1.00 96.75 102 ASP A N 1
ATOM 820 C CA . ASP A 1 102 ? 2.548 -9.519 -7.459 1.00 96.75 102 ASP A CA 1
ATOM 821 C C . ASP A 1 102 ? 2.489 -9.158 -8.944 1.00 96.75 102 ASP A C 1
ATOM 823 O O . ASP A 1 102 ? 3.523 -8.880 -9.550 1.00 96.75 102 ASP A O 1
ATOM 827 N N . ARG A 1 103 ? 1.282 -9.051 -9.514 1.00 97.06 103 ARG A N 1
ATOM 828 C CA . ARG A 1 103 ? 1.106 -8.573 -10.888 1.00 97.06 103 ARG A CA 1
ATOM 829 C C . ARG A 1 103 ? 1.714 -7.184 -11.085 1.00 97.06 103 ARG A C 1
ATOM 831 O O . ARG A 1 103 ? 2.388 -6.957 -12.086 1.00 97.06 103 ARG A O 1
ATOM 838 N N . GLU A 1 104 ? 1.454 -6.243 -10.178 1.00 96.38 104 GLU A N 1
ATOM 839 C CA . GLU A 1 104 ? 1.987 -4.886 -10.323 1.00 96.38 104 GLU A CA 1
ATOM 840 C C . GLU A 1 104 ? 3.508 -4.832 -10.113 1.00 96.38 104 GLU A C 1
ATOM 842 O O . GLU A 1 104 ? 4.179 -4.060 -10.800 1.00 96.38 104 GLU A O 1
ATOM 847 N N . ILE A 1 105 ? 4.056 -5.674 -9.224 1.00 96.31 105 ILE A N 1
ATOM 848 C CA . ILE A 1 105 ? 5.506 -5.844 -9.034 1.00 96.31 105 ILE A CA 1
ATOM 849 C C . ILE A 1 105 ? 6.165 -6.337 -10.325 1.00 96.31 105 ILE A C 1
ATOM 851 O O . ILE A 1 105 ? 7.183 -5.783 -10.738 1.00 96.31 105 ILE A O 1
ATOM 855 N N . ASP A 1 106 ? 5.606 -7.362 -10.963 1.00 97.62 106 ASP A N 1
ATOM 856 C CA . ASP A 1 106 ? 6.184 -7.938 -12.178 1.00 97.62 106 ASP A CA 1
ATOM 857 C C . ASP A 1 106 ? 6.137 -6.942 -13.344 1.00 97.62 106 ASP A C 1
ATOM 859 O O . ASP A 1 106 ? 7.151 -6.722 -14.002 1.00 97.62 106 ASP A O 1
ATOM 863 N N . LEU A 1 107 ? 5.020 -6.225 -13.513 1.00 97.25 107 LEU A N 1
ATOM 864 C CA . LEU A 1 107 ? 4.911 -5.152 -14.509 1.00 97.25 107 LEU A CA 1
ATOM 865 C C . LEU A 1 107 ? 5.925 -4.020 -14.279 1.00 97.25 107 LEU A C 1
ATOM 867 O O . LEU A 1 107 ? 6.416 -3.419 -15.234 1.00 97.25 107 LEU A O 1
ATOM 871 N N . ALA A 1 108 ? 6.242 -3.709 -13.022 1.00 95.56 108 ALA A N 1
ATOM 872 C CA . ALA A 1 108 ? 7.266 -2.723 -12.702 1.00 95.56 108 ALA A CA 1
ATOM 873 C C . ALA A 1 108 ? 8.679 -3.227 -13.026 1.00 95.56 108 ALA A C 1
ATOM 875 O O . ALA A 1 108 ? 9.478 -2.462 -13.556 1.00 95.56 108 ALA A O 1
ATOM 876 N N . LYS A 1 109 ? 8.983 -4.504 -12.765 1.00 95.94 109 LYS A N 1
ATOM 877 C CA . LYS A 1 109 ? 10.269 -5.118 -13.140 1.00 95.94 109 LYS A CA 1
ATOM 878 C C . LYS A 1 109 ? 10.465 -5.165 -14.650 1.00 95.94 109 LYS A C 1
ATOM 880 O O . LYS A 1 109 ? 11.555 -4.857 -15.119 1.00 95.94 109 LYS A O 1
ATOM 885 N N . ASP A 1 110 ? 9.423 -5.511 -15.402 1.00 95.88 110 ASP A N 1
ATOM 886 C CA . ASP A 1 110 ? 9.459 -5.479 -16.866 1.00 95.88 110 ASP A CA 1
ATOM 887 C C . ASP A 1 110 ? 9.772 -4.063 -17.363 1.00 95.88 110 ASP A C 1
ATOM 889 O O . ASP A 1 110 ? 10.676 -3.868 -18.173 1.00 95.88 110 ASP A O 1
ATOM 893 N N . TRP A 1 111 ? 9.109 -3.055 -16.792 1.00 95.56 111 TRP A N 1
ATOM 894 C CA . TRP A 1 111 ? 9.389 -1.658 -17.112 1.00 95.56 111 TRP A CA 1
ATOM 895 C C . TRP A 1 111 ? 10.822 -1.233 -16.749 1.00 95.56 111 TRP A C 1
ATOM 897 O O . TRP A 1 111 ? 11.442 -0.505 -17.524 1.00 95.56 111 TRP A O 1
ATOM 907 N N . ILE A 1 112 ? 11.371 -1.689 -15.616 1.00 93.69 112 ILE A N 1
ATOM 908 C CA . ILE A 1 112 ? 12.776 -1.440 -15.249 1.00 93.69 112 ILE A CA 1
ATOM 909 C C . ILE A 1 112 ? 13.699 -2.041 -16.302 1.00 93.69 112 ILE A C 1
ATOM 911 O O . ILE A 1 112 ? 14.565 -1.336 -16.799 1.00 93.69 112 ILE A O 1
ATOM 915 N N . ASN A 1 113 ? 13.488 -3.297 -16.703 1.00 91.69 113 ASN A N 1
ATOM 916 C CA . ASN A 1 113 ? 14.310 -3.949 -17.726 1.00 91.69 113 ASN A CA 1
ATOM 917 C C . ASN A 1 113 ? 14.295 -3.190 -19.066 1.00 91.69 113 ASN A C 1
ATOM 919 O O . ASN A 1 113 ? 15.315 -3.135 -19.752 1.00 91.69 113 ASN A O 1
ATOM 923 N N . ASP A 1 114 ? 13.162 -2.581 -19.423 1.00 90.31 114 ASP A N 1
ATOM 924 C CA . ASP A 1 114 ? 13.023 -1.777 -20.641 1.00 90.31 114 ASP A CA 1
ATOM 925 C C . ASP A 1 114 ? 13.692 -0.391 -20.538 1.00 90.31 114 ASP A C 1
ATOM 927 O O . ASP A 1 114 ? 14.064 0.200 -21.558 1.00 90.31 114 ASP A O 1
ATOM 931 N N . ASN A 1 115 ? 13.841 0.147 -19.322 1.00 87.56 115 ASN A N 1
ATOM 932 C CA . ASN A 1 115 ? 14.357 1.498 -19.073 1.00 87.56 115 ASN A CA 1
ATOM 933 C C . ASN A 1 115 ? 15.771 1.530 -18.490 1.00 87.56 115 ASN A C 1
ATOM 935 O O . ASN A 1 115 ? 16.406 2.589 -18.512 1.00 87.56 115 ASN A O 1
ATOM 939 N N . ASP A 1 116 ? 16.289 0.396 -18.025 1.00 76.00 116 ASP A N 1
ATOM 940 C CA . ASP A 1 116 ? 17.635 0.289 -17.496 1.00 76.00 116 ASP A CA 1
ATOM 941 C C . ASP A 1 116 ? 18.642 0.388 -18.644 1.00 76.00 116 ASP A C 1
ATOM 943 O O . ASP A 1 116 ? 18.917 -0.535 -19.416 1.00 76.00 116 ASP A O 1
ATOM 947 N N . ARG A 1 117 ? 19.157 1.602 -18.824 1.00 66.44 117 ARG A N 1
ATOM 948 C CA . ARG A 1 117 ? 20.203 1.871 -19.799 1.00 66.44 117 ARG A CA 1
ATOM 949 C C . ARG A 1 117 ? 21.519 1.463 -19.173 1.00 66.44 117 ARG A C 1
ATOM 951 O O . ARG A 1 117 ? 21.916 2.045 -18.168 1.00 66.44 117 ARG A O 1
ATOM 958 N N . VAL A 1 118 ? 22.259 0.587 -19.855 1.00 55.28 118 VAL A N 1
ATOM 959 C CA . VAL A 1 118 ? 23.687 0.371 -19.585 1.00 55.28 118 VAL A CA 1
ATOM 960 C C . VAL A 1 118 ? 24.368 1.737 -19.576 1.00 55.28 118 VAL A C 1
ATOM 962 O O . VAL A 1 118 ? 24.611 2.335 -20.630 1.00 55.28 118 VAL A O 1
ATOM 965 N N . ARG A 1 119 ? 24.647 2.271 -18.384 1.00 55.00 119 ARG A N 1
ATOM 966 C CA . ARG A 1 119 ? 25.446 3.483 -18.271 1.00 55.00 119 ARG A CA 1
ATOM 967 C C . ARG A 1 119 ? 26.817 3.125 -18.826 1.00 55.00 119 ARG A C 1
ATOM 969 O O . ARG A 1 119 ? 27.418 2.173 -18.327 1.00 55.00 119 ARG A O 1
ATOM 976 N N . PRO A 1 120 ? 27.335 3.843 -19.839 1.00 50.66 120 PRO A N 1
ATOM 977 C CA . PRO A 1 120 ? 28.744 3.715 -20.150 1.00 50.66 120 PRO A CA 1
ATOM 978 C C . PRO A 1 120 ? 29.483 4.028 -18.855 1.00 50.66 120 PRO A C 1
ATOM 980 O O . PRO A 1 120 ? 29.231 5.080 -18.256 1.00 50.66 120 PRO A O 1
ATOM 983 N N . ASP A 1 121 ? 30.301 3.071 -18.414 1.00 52.44 121 ASP A N 1
ATOM 984 C CA . ASP A 1 121 ? 31.134 3.164 -17.223 1.00 52.44 121 ASP A CA 1
ATOM 985 C C . ASP A 1 121 ? 31.728 4.571 -17.199 1.00 52.44 121 ASP A C 1
ATOM 987 O O . ASP A 1 121 ? 32.490 4.956 -18.097 1.00 52.44 121 ASP A O 1
ATOM 991 N N . ARG A 1 122 ? 31.231 5.419 -16.286 1.00 51.44 122 ARG A N 1
ATOM 992 C CA . ARG A 1 122 ? 31.675 6.808 -16.211 1.00 51.44 122 ARG A CA 1
ATOM 993 C C . ARG A 1 122 ? 33.115 6.699 -15.768 1.00 51.44 122 ARG A C 1
ATOM 995 O O . ARG A 1 122 ? 33.361 6.549 -14.575 1.00 51.44 122 ARG A O 1
ATOM 1002 N N . ALA A 1 123 ? 34.030 6.757 -16.739 1.00 58.84 123 ALA A N 1
ATOM 1003 C CA . ALA A 1 123 ? 35.459 6.709 -16.503 1.00 58.84 123 ALA A CA 1
ATOM 1004 C C . ALA A 1 123 ? 35.749 7.568 -15.278 1.00 58.84 123 ALA A C 1
ATOM 1006 O O . ALA A 1 123 ? 35.378 8.750 -15.256 1.00 58.84 123 ALA A O 1
ATOM 1007 N N . SER A 1 124 ? 36.309 6.930 -14.244 1.00 60.75 124 SER A N 1
ATOM 1008 C CA . SER A 1 124 ? 36.666 7.585 -12.993 1.00 60.75 124 SER A CA 1
ATOM 1009 C C . SER A 1 124 ? 37.305 8.917 -13.343 1.00 60.75 124 SER A C 1
ATOM 1011 O O . SER A 1 124 ? 38.305 8.966 -14.067 1.00 60.75 124 SER A O 1
ATOM 1013 N N . ARG A 1 125 ? 36.665 10.016 -12.933 1.00 60.47 125 ARG A N 1
ATOM 1014 C CA . ARG A 1 125 ? 37.232 11.338 -13.163 1.00 60.47 125 ARG A CA 1
ATOM 1015 C C . ARG A 1 125 ? 38.525 11.349 -12.368 1.00 60.47 125 ARG A C 1
ATOM 1017 O O . ARG A 1 125 ? 38.489 11.424 -11.144 1.00 60.47 125 ARG A O 1
ATOM 1024 N N . SER A 1 126 ? 39.653 11.235 -13.060 1.00 58.81 126 SER A N 1
ATOM 1025 C CA . SER A 1 126 ? 40.946 11.499 -12.454 1.00 58.81 126 SER A CA 1
ATOM 1026 C C . SER A 1 126 ? 40.880 12.929 -11.934 1.00 58.81 126 SER A C 1
ATOM 1028 O O . SER A 1 126 ? 4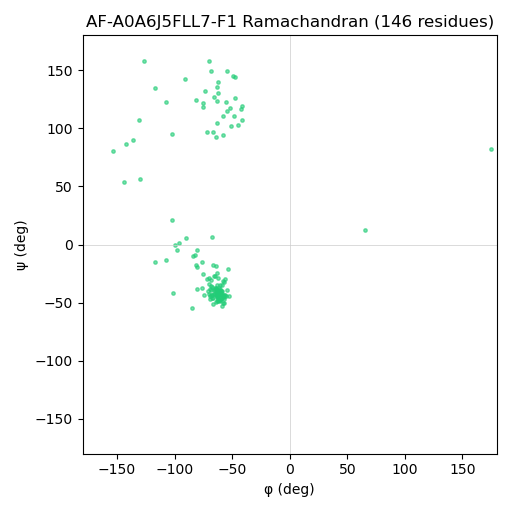0.765 13.875 -12.718 1.00 58.81 126 SER A O 1
ATOM 1030 N N . LEU A 1 127 ? 40.857 13.080 -10.608 1.00 57.69 127 LEU A N 1
ATOM 1031 C CA . LEU A 1 127 ? 41.166 14.338 -9.948 1.00 57.69 127 LEU A CA 1
ATOM 1032 C C . LEU A 1 127 ? 42.578 14.688 -10.406 1.00 57.69 127 LEU A C 1
ATOM 1034 O O . LEU A 1 127 ? 43.558 14.170 -9.873 1.00 57.69 127 LEU A O 1
ATOM 1038 N N . GLY A 1 128 ? 42.666 15.497 -11.464 1.00 49.31 128 GLY A N 1
ATOM 1039 C CA . GLY A 1 128 ? 43.928 16.026 -11.942 1.00 49.31 128 GLY A CA 1
ATOM 1040 C C . GLY A 1 128 ? 44.616 16.649 -10.744 1.00 49.31 128 GLY A C 1
ATOM 1041 O O . GLY A 1 128 ? 44.052 17.548 -10.119 1.00 49.31 128 GLY A O 1
ATOM 1042 N N . ILE A 1 129 ? 45.781 16.105 -10.385 1.00 55.84 129 ILE A N 1
ATOM 1043 C CA . ILE A 1 129 ? 46.633 16.644 -9.333 1.00 55.84 129 ILE A CA 1
ATOM 1044 C C . ILE A 1 129 ? 46.751 18.132 -9.632 1.00 55.84 129 ILE A C 1
ATOM 1046 O O . ILE A 1 129 ? 47.316 18.512 -10.660 1.00 55.84 129 ILE A O 1
ATOM 1050 N N . ALA A 1 130 ? 46.138 18.957 -8.782 1.00 48.25 130 ALA A N 1
ATOM 1051 C CA . ALA A 1 130 ? 46.271 20.393 -8.877 1.00 48.25 130 ALA A CA 1
ATOM 1052 C C . ALA A 1 130 ? 47.773 20.672 -8.863 1.00 48.25 130 ALA A C 1
ATOM 1054 O O . ALA A 1 130 ? 48.457 20.341 -7.891 1.00 48.25 130 ALA A O 1
ATOM 1055 N N . GLY A 1 131 ? 48.291 21.197 -9.978 1.00 48.38 131 GLY A N 1
ATOM 1056 C CA . GLY A 1 131 ? 49.652 21.703 -10.034 1.00 48.38 131 GLY A CA 1
ATOM 1057 C C . GLY A 1 131 ? 49.842 22.592 -8.816 1.00 48.38 131 GLY A C 1
ATOM 1058 O O . GLY A 1 131 ? 48.999 23.445 -8.549 1.00 48.38 131 GLY A O 1
ATOM 1059 N N . THR A 1 132 ? 50.879 22.298 -8.038 1.00 47.19 132 THR A N 1
ATOM 1060 C CA . THR A 1 132 ? 51.203 22.956 -6.775 1.00 47.19 132 THR A CA 1
ATOM 1061 C C . THR A 1 132 ? 51.079 24.467 -6.933 1.00 47.19 132 THR A C 1
ATOM 1063 O O . THR A 1 132 ? 51.951 25.099 -7.531 1.00 47.19 132 THR A O 1
ATOM 1066 N N . ILE A 1 133 ? 49.983 25.037 -6.431 1.00 47.28 133 ILE A N 1
ATOM 1067 C CA . ILE A 1 133 ? 49.878 26.479 -6.265 1.00 47.28 133 ILE A CA 1
ATOM 1068 C C . ILE A 1 133 ? 50.733 26.807 -5.051 1.00 47.28 133 ILE A C 1
ATOM 1070 O O . ILE A 1 133 ? 50.567 26.242 -3.968 1.00 47.28 133 ILE A O 1
ATOM 1074 N N . ASP A 1 134 ? 51.705 27.663 -5.319 1.00 47.84 134 ASP A N 1
ATOM 1075 C CA . ASP A 1 134 ? 52.711 28.172 -4.409 1.00 47.84 134 ASP A CA 1
ATOM 1076 C C . ASP A 1 134 ? 52.101 28.654 -3.078 1.00 47.84 134 ASP A C 1
ATOM 1078 O O . ASP A 1 134 ? 50.979 29.163 -3.024 1.00 47.84 134 ASP A O 1
ATOM 1082 N N . LYS A 1 135 ? 52.844 28.443 -1.989 1.00 50.47 135 LYS A N 1
ATOM 1083 C CA . LYS A 1 135 ? 52.421 28.664 -0.595 1.00 50.47 135 LYS A CA 1
ATOM 1084 C C . LYS A 1 135 ? 51.772 30.037 -0.365 1.00 50.47 135 LYS A C 1
ATOM 1086 O O . LYS A 1 135 ? 52.354 31.052 -0.741 1.00 50.47 135 LYS A O 1
ATOM 1091 N N . PRO A 1 136 ? 50.769 30.103 0.527 1.00 47.66 136 PRO A N 1
ATOM 1092 C CA . PRO A 1 136 ? 50.637 31.220 1.446 1.00 47.66 136 PRO A CA 1
ATOM 1093 C C . PRO A 1 136 ? 51.010 30.785 2.868 1.00 47.66 136 PRO A C 1
ATOM 1095 O O . PRO A 1 136 ? 50.436 29.866 3.450 1.00 47.66 136 PRO A O 1
ATOM 1098 N N . HIS A 1 137 ? 51.994 31.479 3.435 1.00 53.34 137 HIS A N 1
ATOM 1099 C CA . HIS A 1 137 ? 52.271 31.481 4.866 1.00 53.34 137 HIS A CA 1
ATOM 1100 C C . HIS A 1 137 ? 51.068 32.057 5.629 1.00 53.34 137 HIS A C 1
ATOM 1102 O O . HIS A 1 137 ? 50.603 33.147 5.305 1.00 53.34 137 HIS A O 1
ATOM 1108 N N . GLY A 1 138 ? 50.594 31.362 6.664 1.00 52.62 138 GLY A N 1
ATOM 1109 C CA . GLY A 1 138 ? 49.550 31.891 7.541 1.00 52.62 138 GLY A CA 1
ATOM 1110 C C . GLY A 1 138 ? 49.067 30.885 8.578 1.00 52.62 138 GLY A C 1
ATOM 1111 O O . GLY A 1 138 ? 48.039 30.245 8.399 1.00 52.62 138 GLY A O 1
ATOM 1112 N N . THR A 1 139 ? 49.805 30.752 9.677 1.00 57.72 139 THR A N 1
ATOM 1113 C CA . THR A 1 139 ? 49.376 30.083 10.911 1.00 57.72 139 THR A CA 1
ATOM 1114 C C . THR A 1 139 ? 48.202 30.843 11.532 1.00 57.72 139 THR A C 1
ATOM 1116 O O . THR A 1 139 ? 48.394 31.773 12.312 1.00 57.72 139 THR A O 1
ATOM 1119 N N . ARG A 1 140 ? 46.968 30.460 11.201 1.00 57.88 140 ARG A N 1
ATOM 1120 C CA . ARG A 1 140 ? 45.792 30.766 12.025 1.00 57.88 140 ARG A CA 1
ATOM 1121 C C . ARG A 1 140 ? 44.989 29.488 12.230 1.00 57.88 140 ARG A C 1
ATOM 1123 O O . ARG A 1 140 ? 44.385 28.970 11.297 1.00 57.88 140 ARG A O 1
ATOM 1130 N N . SER A 1 141 ? 45.074 28.972 13.456 1.00 62.34 141 SER A N 1
ATOM 1131 C CA . SER A 1 141 ? 44.291 27.843 13.954 1.00 62.34 141 SER A CA 1
ATOM 1132 C C . SER A 1 141 ? 42.817 28.245 14.012 1.00 62.34 141 SER A C 1
ATOM 1134 O O . SER A 1 141 ? 42.489 29.286 14.570 1.00 62.34 141 SER A O 1
ATOM 1136 N N . ILE A 1 142 ? 41.948 27.443 13.400 1.00 63.88 142 ILE A N 1
ATOM 1137 C CA . ILE A 1 142 ? 40.483 27.620 13.359 1.00 63.88 142 ILE A CA 1
ATOM 1138 C C . ILE A 1 142 ? 39.765 26.916 14.526 1.00 63.88 142 ILE A C 1
ATOM 1140 O O . ILE A 1 142 ? 38.540 26.897 14.568 1.00 63.88 142 ILE A O 1
ATOM 1144 N N . PHE A 1 143 ? 40.514 26.341 15.470 1.00 60.81 143 PHE A N 1
ATOM 1145 C CA . PHE A 1 143 ? 39.984 25.546 16.581 1.00 60.81 143 PHE A CA 1
ATOM 1146 C C . PHE A 1 143 ? 40.560 26.005 17.923 1.00 60.81 143 PHE A C 1
ATOM 1148 O O . PHE A 1 143 ? 41.194 25.212 18.611 1.00 60.81 143 PHE A O 1
ATOM 1155 N N . ASP A 1 144 ? 40.404 27.281 18.271 1.00 58.16 144 ASP A N 1
ATOM 1156 C CA . ASP A 1 144 ? 40.911 27.795 19.552 1.00 58.16 144 ASP A CA 1
ATOM 1157 C C . ASP A 1 144 ? 39.975 28.855 20.152 1.00 58.16 144 ASP A C 1
ATOM 1159 O O . ASP A 1 144 ? 40.381 29.982 20.400 1.00 58.16 144 ASP A O 1
ATOM 1163 N N . ASP A 1 145 ? 38.692 28.508 20.304 1.00 57.97 145 ASP A N 1
ATOM 1164 C CA . ASP A 1 145 ? 37.755 29.261 21.152 1.00 57.97 145 ASP A CA 1
ATOM 1165 C C . ASP A 1 145 ? 36.635 28.325 21.649 1.00 57.97 145 ASP A C 1
ATOM 1167 O O . ASP A 1 145 ? 35.541 28.242 21.087 1.00 57.97 145 ASP A O 1
ATOM 1171 N N . VAL A 1 146 ? 36.942 27.551 22.693 1.00 63.78 146 VAL A N 1
ATOM 1172 C CA . VAL A 1 146 ? 35.948 26.993 23.622 1.00 63.78 146 VAL A CA 1
ATOM 1173 C C . VAL A 1 146 ? 36.512 27.187 25.024 1.00 63.78 146 VAL A C 1
ATOM 1175 O O . VAL A 1 146 ? 37.237 26.335 25.536 1.00 63.78 146 VAL A O 1
ATOM 1178 N N . ASP A 1 147 ? 36.194 28.330 25.625 1.00 66.12 147 ASP A N 1
ATOM 1179 C CA . ASP A 1 147 ? 36.382 28.545 27.057 1.00 66.12 147 ASP A CA 1
ATOM 1180 C C . ASP A 1 147 ? 35.315 27.752 27.840 1.00 66.12 147 ASP A C 1
ATOM 1182 O O . ASP A 1 147 ? 34.126 27.787 27.502 1.00 66.12 147 ASP A O 1
ATOM 1186 N N . VAL A 1 148 ? 35.763 27.019 28.868 1.00 53.34 148 VAL A N 1
ATOM 1187 C CA . VAL A 1 148 ? 34.953 26.315 29.887 1.00 53.34 148 VAL A CA 1
ATOM 1188 C C . VAL A 1 148 ? 34.811 27.186 31.127 1.00 53.34 148 VAL A C 1
ATOM 1190 O O . VAL A 1 148 ? 35.844 27.745 31.562 1.00 53.34 148 VAL A O 1
#

Mean predicted aligned error: 12.05 Å

pLDDT: mean 82.2, std 15.11, range [47.19, 97.62]

Radius of gyration: 24.79 Å; Cα contacts (8 Å, |Δi|>4): 84; chains: 1; bounding box: 66×47×50 Å

Foldseek 3Di:
DDDPVVLVVLLVVLLVCCLVLNDVVCLVDPVSVVSDDPVSNVVSVVSCVPRPLVCLLVVLVVLVVVDDLVDQLCVSCVSVVVSLVSQCVNCVVPPVSVVSSVVSVVVSVVVSVVSGDPDPPPPPPPPPPPDDDDDDDDDDDPPPDDDD

Secondary structure (DSSP, 8-state):
---HHHHHHHHHHHHHHHHTTS--GGGT-HHHHHTS-HHHHHHHHHHIIIIIGGGHHHHHHHHHHT--TTS-HHHHHHHHHHHHHHHHHHTTT-HHHHHHHHHHHHHHHHHHHHH-----------------PPP------S------